Protein AF-A0A951U332-F1 (afdb_monomer_lite)

Radius of gyration: 14.8 Å; chains: 1; bounding box: 37×35×41 Å

Organism: NCBI:txid2839662

Structure (mmCIF, N/CA/C/O backbone):
data_AF-A0A951U332-F1
#
_entry.id   AF-A0A951U332-F1
#
loop_
_atom_site.group_PDB
_atom_site.id
_atom_site.type_symbol
_atom_site.label_atom_id
_atom_site.label_alt_id
_atom_site.label_comp_id
_atom_site.label_asym_id
_atom_site.label_entity_id
_atom_site.label_seq_id
_atom_site.pdbx_PDB_ins_code
_atom_site.Cartn_x
_atom_site.Cartn_y
_atom_site.Cartn_z
_atom_site.occupancy
_atom_site.B_iso_or_equiv
_atom_site.auth_seq_id
_atom_site.auth_comp_id
_atom_site.auth_asym_id
_atom_site.auth_atom_id
_atom_site.pdbx_PDB_model_num
ATOM 1 N N . MET A 1 1 ? -18.365 -12.266 0.526 1.00 37.00 1 MET A N 1
ATOM 2 C CA . MET A 1 1 ? -17.626 -11.018 0.811 1.00 37.00 1 MET A CA 1
ATOM 3 C C . MET A 1 1 ? -18.247 -9.905 -0.012 1.00 37.00 1 MET A C 1
ATOM 5 O O . MET A 1 1 ? -18.460 -10.143 -1.197 1.00 37.00 1 MET A O 1
ATOM 9 N N . PRO A 1 2 ? -18.584 -8.739 0.561 1.00 44.78 2 PRO A N 1
ATOM 10 C CA . PRO A 1 2 ? -18.908 -7.586 -0.269 1.00 44.78 2 PRO A CA 1
ATOM 11 C C . PRO A 1 2 ? -17.688 -7.260 -1.142 1.00 44.78 2 PRO A C 1
ATOM 13 O O . PRO A 1 2 ? -16.550 -7.489 -0.726 1.00 44.78 2 PRO A O 1
ATOM 16 N N . ALA A 1 3 ? -17.918 -6.779 -2.364 1.00 58.19 3 ALA A N 1
ATOM 17 C CA . ALA A 1 3 ? -16.839 -6.310 -3.227 1.00 58.19 3 ALA A CA 1
ATOM 18 C C . ALA A 1 3 ? -15.973 -5.295 -2.457 1.00 58.19 3 ALA A C 1
ATOM 20 O O . ALA A 1 3 ? -16.525 -4.448 -1.752 1.00 58.19 3 ALA A O 1
ATOM 21 N N . ALA A 1 4 ? -14.643 -5.380 -2.587 1.00 70.50 4 ALA A N 1
ATOM 22 C CA . ALA A 1 4 ? -13.707 -4.475 -1.909 1.00 70.50 4 ALA A CA 1
ATOM 23 C C . ALA A 1 4 ? -14.140 -3.005 -2.075 1.00 70.50 4 ALA A C 1
ATOM 25 O O . ALA A 1 4 ? -14.698 -2.639 -3.110 1.00 70.50 4 ALA A O 1
ATOM 26 N N . SER A 1 5 ? -13.935 -2.145 -1.077 1.00 89.88 5 SER A N 1
ATOM 27 C CA . SER A 1 5 ? -14.333 -0.733 -1.185 1.00 89.88 5 SER A CA 1
ATOM 28 C C . SER A 1 5 ? -13.585 -0.020 -2.326 1.00 89.88 5 SER A C 1
ATOM 30 O O . SER A 1 5 ? -12.572 -0.515 -2.825 1.00 89.88 5 SER A O 1
ATOM 32 N N . LYS A 1 6 ? -14.059 1.160 -2.762 1.00 94.56 6 LYS A N 1
ATOM 33 C CA . LYS A 1 6 ? -13.337 1.963 -3.774 1.00 94.56 6 LYS A CA 1
ATOM 34 C C . LYS A 1 6 ? -11.922 2.313 -3.292 1.00 94.56 6 LYS A C 1
ATOM 36 O O . LYS A 1 6 ? -10.987 2.255 -4.080 1.00 94.56 6 LYS A O 1
ATOM 41 N N . GLN A 1 7 ? -11.780 2.585 -1.997 1.00 94.62 7 GLN A N 1
ATOM 42 C CA . GLN A 1 7 ? -10.519 2.886 -1.329 1.00 94.62 7 GLN A CA 1
ATOM 43 C C . GLN A 1 7 ? -9.523 1.726 -1.423 1.00 94.62 7 GLN A C 1
ATOM 45 O O . GLN A 1 7 ? -8.358 1.958 -1.729 1.00 94.62 7 GLN A O 1
ATOM 50 N N . MET A 1 8 ? -9.977 0.489 -1.186 1.00 95.12 8 MET A N 1
ATOM 51 C CA . MET A 1 8 ? -9.121 -0.698 -1.277 1.00 95.12 8 MET A CA 1
ATOM 52 C C . MET A 1 8 ? -8.797 -1.054 -2.726 1.00 95.12 8 MET A C 1
ATOM 54 O O . MET A 1 8 ? -7.648 -1.357 -3.029 1.00 95.12 8 MET A O 1
ATOM 58 N N . ARG A 1 9 ? -9.786 -0.988 -3.631 1.00 96.38 9 ARG A N 1
ATOM 59 C CA . ARG A 1 9 ? -9.561 -1.257 -5.061 1.00 96.38 9 ARG A CA 1
ATOM 60 C C . ARG A 1 9 ? -8.502 -0.341 -5.658 1.00 96.38 9 ARG A C 1
ATOM 62 O O . ARG A 1 9 ? -7.681 -0.827 -6.417 1.00 96.38 9 ARG A O 1
ATOM 69 N N . PHE A 1 10 ? -8.463 0.928 -5.251 1.00 97.81 10 PHE A N 1
ATOM 70 C CA . PHE A 1 10 ? -7.413 1.841 -5.694 1.00 97.81 10 PHE A CA 1
ATOM 71 C C . PHE A 1 10 ? -6.006 1.283 -5.432 1.00 97.81 10 PHE A C 1
ATOM 73 O O . PHE A 1 10 ? -5.173 1.281 -6.328 1.00 97.81 10 PHE A O 1
ATOM 80 N N . TRP A 1 11 ? -5.738 0.766 -4.230 1.00 98.19 11 TRP A N 1
ATOM 81 C CA . TRP A 1 11 ? -4.417 0.219 -3.895 1.00 98.19 11 TRP A CA 1
ATOM 82 C C . TRP A 1 11 ? -4.136 -1.132 -4.552 1.00 98.19 11 TRP A C 1
ATOM 84 O O . TRP A 1 11 ? -2.985 -1.425 -4.865 1.00 98.19 11 TRP A O 1
ATOM 94 N N . VAL A 1 12 ? -5.176 -1.923 -4.837 1.00 98.25 12 VAL A N 1
ATOM 95 C CA . VAL A 1 12 ? -5.050 -3.105 -5.704 1.00 98.25 12 VAL A CA 1
ATOM 96 C C . VAL A 1 12 ? -4.605 -2.685 -7.108 1.00 98.25 12 VAL A C 1
ATOM 98 O O . VAL A 1 12 ? -3.646 -3.247 -7.634 1.00 98.25 12 VAL A O 1
ATOM 101 N N . ASP A 1 13 ? -5.245 -1.668 -7.687 1.00 98.44 13 ASP A N 1
ATOM 102 C CA . ASP A 1 13 ? -4.906 -1.154 -9.016 1.00 98.44 13 ASP A CA 1
ATOM 103 C C . ASP A 1 13 ? -3.489 -0.559 -9.044 1.00 98.44 13 ASP A C 1
ATOM 105 O O . ASP A 1 13 ? -2.733 -0.826 -9.976 1.00 98.44 13 ASP A O 1
ATOM 109 N N . VAL A 1 14 ? -3.083 0.176 -8.001 1.00 98.56 14 VAL A N 1
ATOM 110 C CA . VAL A 1 14 ? -1.709 0.693 -7.860 1.00 98.56 14 VAL A CA 1
ATOM 111 C C . VAL A 1 14 ? -0.691 -0.444 -7.792 1.00 98.56 14 VAL A C 1
ATOM 113 O O . VAL A 1 14 ? 0.317 -0.386 -8.492 1.00 98.56 14 VAL A O 1
ATOM 116 N N . ALA A 1 15 ? -0.950 -1.502 -7.017 1.00 98.44 15 ALA A N 1
ATOM 117 C CA . ALA A 1 15 ? -0.045 -2.648 -6.940 1.00 98.44 15 ALA A CA 1
ATOM 118 C C . ALA A 1 15 ? 0.105 -3.358 -8.300 1.00 98.44 15 ALA A C 1
ATOM 120 O O . ALA A 1 15 ? 1.214 -3.729 -8.689 1.00 98.44 15 ALA A O 1
ATOM 121 N N . LEU A 1 16 ? -0.989 -3.511 -9.052 1.00 98.25 16 LEU A N 1
ATOM 122 C CA . LEU A 1 16 ? -0.962 -4.075 -10.407 1.00 98.25 16 LEU A CA 1
ATOM 123 C C . LEU A 1 16 ? -0.240 -3.156 -11.403 1.00 98.25 16 LEU A C 1
ATOM 125 O O . LEU A 1 16 ? 0.521 -3.632 -12.247 1.00 98.25 16 LEU A O 1
ATOM 129 N N . GLU A 1 17 ? -0.426 -1.843 -11.291 1.00 98.06 17 GLU A N 1
ATOM 130 C CA . GLU A 1 17 ? 0.293 -0.861 -12.102 1.00 98.06 17 GLU A CA 1
ATOM 131 C C . GLU A 1 17 ? 1.797 -0.881 -11.804 1.00 98.06 17 GLU A C 1
ATOM 133 O O . GLU A 1 17 ? 2.596 -0.812 -12.740 1.00 98.06 17 GLU A O 1
ATOM 138 N N . SER A 1 18 ? 2.202 -1.066 -10.541 1.00 97.50 18 SER A N 1
ATOM 139 C CA . SER A 1 18 ? 3.610 -1.262 -10.184 1.00 97.50 18 SER A CA 1
ATOM 140 C C . SER A 1 18 ? 4.204 -2.475 -10.891 1.00 97.50 18 SER A C 1
ATOM 142 O O . SER A 1 18 ? 5.270 -2.362 -11.496 1.00 97.50 18 SER A O 1
ATOM 144 N N . VAL A 1 19 ? 3.488 -3.604 -10.909 1.00 96.75 19 VAL A N 1
ATOM 145 C CA . VAL A 1 19 ? 3.903 -4.811 -11.644 1.00 96.75 19 VAL A CA 1
ATOM 146 C C . VAL A 1 19 ? 4.050 -4.526 -13.139 1.00 96.75 19 VAL A C 1
ATOM 148 O O . VAL A 1 19 ? 5.064 -4.885 -13.745 1.00 96.75 19 VAL A O 1
ATOM 151 N N . ARG A 1 20 ? 3.062 -3.862 -13.751 1.00 96.06 20 ARG A N 1
ATOM 152 C CA . ARG A 1 20 ? 3.084 -3.536 -15.184 1.00 96.06 20 ARG A CA 1
ATOM 153 C C . ARG A 1 20 ? 4.273 -2.643 -15.536 1.00 96.06 20 ARG A C 1
ATOM 155 O O . ARG A 1 20 ? 4.967 -2.899 -16.524 1.00 96.06 20 ARG A O 1
ATOM 162 N N . ARG A 1 21 ? 4.518 -1.600 -14.738 1.00 95.38 21 ARG A N 1
ATOM 163 C CA . ARG A 1 21 ? 5.640 -0.672 -14.933 1.00 95.38 21 ARG A CA 1
ATOM 164 C C . ARG A 1 21 ? 6.985 -1.375 -14.827 1.00 95.38 21 ARG A C 1
ATOM 166 O O . ARG A 1 21 ? 7.843 -1.138 -15.669 1.00 95.38 21 ARG A O 1
ATOM 173 N N . ASP A 1 22 ? 7.123 -2.299 -13.883 1.00 95.00 22 ASP A N 1
ATOM 174 C CA . ASP A 1 22 ? 8.356 -3.059 -13.659 1.00 95.00 22 ASP A CA 1
ATOM 175 C C . ASP A 1 22 ? 8.780 -3.924 -14.867 1.00 95.00 22 ASP A C 1
ATOM 177 O O . ASP A 1 22 ? 9.969 -4.151 -15.127 1.00 95.00 22 ASP A O 1
ATOM 181 N N . HIS A 1 23 ? 7.790 -4.355 -15.657 1.00 94.69 23 HIS A N 1
ATOM 182 C CA . HIS A 1 23 ? 7.963 -5.142 -16.883 1.00 94.69 23 HIS A CA 1
ATOM 183 C C . HIS A 1 23 ? 8.000 -4.297 -18.160 1.00 94.69 23 HIS A C 1
ATOM 185 O O . HIS A 1 23 ? 8.148 -4.844 -19.251 1.00 94.69 23 HIS A O 1
ATOM 191 N N . THR A 1 24 ? 7.871 -2.975 -18.056 1.00 93.06 24 THR A N 1
ATOM 192 C CA . THR A 1 24 ? 7.891 -2.088 -19.218 1.00 93.06 24 THR A CA 1
ATOM 193 C C . THR A 1 24 ? 9.267 -1.418 -19.320 1.00 93.06 24 THR A C 1
ATOM 195 O O . THR A 1 24 ? 9.612 -0.605 -18.460 1.00 93.06 24 THR A O 1
ATOM 198 N N . PRO A 1 25 ? 10.058 -1.685 -20.379 1.00 88.19 25 PRO A N 1
ATOM 199 C CA . PRO A 1 25 ? 11.436 -1.194 -20.482 1.00 88.19 25 PRO A CA 1
ATOM 200 C C . PRO A 1 25 ? 11.597 0.328 -20.372 1.00 88.19 25 PRO A C 1
ATOM 202 O O . PRO A 1 25 ? 12.619 0.801 -19.888 1.00 88.19 25 PRO A O 1
ATOM 205 N N . SER A 1 26 ? 10.588 1.105 -20.780 1.00 89.75 26 SER A N 1
ATOM 206 C CA . SER A 1 26 ? 10.619 2.571 -20.717 1.00 89.75 26 SER A CA 1
ATOM 207 C C . SER A 1 26 ? 10.560 3.147 -19.298 1.00 89.75 26 SER A C 1
ATOM 209 O O . SER A 1 26 ? 10.768 4.346 -19.142 1.00 89.75 26 SER A O 1
ATOM 211 N N . PHE A 1 27 ? 10.255 2.338 -18.276 1.00 82.81 27 PHE A N 1
ATOM 212 C CA . PHE A 1 27 ? 10.176 2.785 -16.879 1.00 82.81 27 PHE A CA 1
ATOM 213 C C . PHE A 1 27 ? 11.367 2.344 -16.015 1.00 82.81 27 PHE A C 1
ATOM 215 O O . PHE A 1 27 ? 11.435 2.745 -14.858 1.00 82.81 27 PHE A O 1
ATOM 222 N N . GLY A 1 28 ? 12.319 1.569 -16.554 1.00 81.25 28 GLY A N 1
ATOM 223 C CA . GLY A 1 28 ? 13.557 1.208 -15.855 1.00 81.25 28 GLY A CA 1
ATOM 224 C C . GLY A 1 28 ? 13.989 -0.252 -16.020 1.00 81.25 28 GLY A C 1
ATOM 225 O O . GLY A 1 28 ? 13.406 -1.026 -16.783 1.00 81.25 28 GLY A O 1
ATOM 226 N N . SER A 1 29 ? 15.039 -0.636 -15.286 1.00 80.88 29 SER A N 1
ATOM 227 C CA . SER A 1 29 ? 15.605 -1.996 -15.280 1.00 80.88 29 SER A CA 1
ATOM 228 C C . SER A 1 29 ? 14.744 -3.037 -14.553 1.00 80.88 29 SER A C 1
ATOM 230 O O . SER A 1 29 ? 14.989 -4.227 -14.739 1.00 80.88 29 SER A O 1
ATOM 232 N N . GLY A 1 30 ? 13.725 -2.600 -13.805 1.00 86.75 30 GLY A N 1
ATOM 233 C CA . GLY A 1 30 ? 12.792 -3.428 -13.033 1.00 86.75 30 GLY A CA 1
ATOM 234 C C . GLY A 1 30 ? 13.377 -3.957 -11.716 1.00 86.75 30 GLY A C 1
ATOM 235 O O . GLY A 1 30 ? 14.523 -4.400 -11.678 1.00 86.75 30 GLY A O 1
ATOM 236 N N . ASP A 1 31 ? 12.576 -3.918 -10.654 1.00 91.31 31 ASP A N 1
ATOM 237 C CA . ASP A 1 31 ? 12.938 -4.268 -9.276 1.00 91.31 31 ASP A CA 1
ATOM 238 C C . ASP A 1 31 ? 12.499 -5.697 -8.882 1.00 91.31 31 ASP A C 1
ATOM 240 O O . ASP A 1 31 ? 13.172 -6.362 -8.091 1.00 91.31 31 ASP A O 1
ATOM 244 N N . GLN A 1 32 ? 11.382 -6.197 -9.424 1.00 91.69 32 GLN A N 1
ATOM 245 C CA . GLN A 1 32 ? 10.741 -7.478 -9.073 1.00 91.69 32 GLN A CA 1
ATOM 246 C C . GLN A 1 32 ? 10.430 -8.343 -10.305 1.00 91.69 32 GLN A C 1
ATOM 248 O O . GLN A 1 32 ? 9.438 -9.079 -10.330 1.00 91.69 32 GLN A O 1
ATOM 253 N N . ARG A 1 33 ? 11.268 -8.268 -11.343 1.00 87.56 33 ARG A N 1
ATOM 254 C CA . ARG A 1 33 ? 11.030 -8.956 -12.619 1.00 87.56 33 ARG A CA 1
ATOM 255 C C . ARG A 1 33 ? 10.918 -10.472 -12.495 1.00 87.56 33 ARG A C 1
ATOM 257 O O . ARG A 1 33 ? 11.602 -11.122 -11.706 1.00 87.56 33 ARG A O 1
ATOM 264 N N . GLY A 1 34 ? 10.117 -11.034 -13.394 1.00 89.06 34 GLY A N 1
ATOM 265 C CA . GLY A 1 34 ? 9.916 -12.471 -13.505 1.00 89.06 34 GLY A CA 1
ATOM 266 C C . GLY A 1 34 ? 8.816 -12.980 -12.569 1.00 89.06 34 GLY A C 1
ATOM 267 O O . GLY A 1 34 ? 8.494 -12.357 -11.556 1.00 89.06 34 GLY A O 1
ATOM 268 N N . PRO A 1 35 ? 8.224 -14.139 -12.896 1.00 91.44 35 PRO A N 1
ATOM 269 C CA . PRO A 1 35 ? 6.946 -14.558 -12.326 1.00 91.44 35 PRO A CA 1
ATOM 270 C C . PRO A 1 35 ? 6.978 -14.728 -10.803 1.00 91.44 35 PRO A C 1
ATOM 272 O O . PRO A 1 35 ? 6.039 -14.319 -10.126 1.00 91.44 35 PRO A O 1
ATOM 275 N N . PHE A 1 36 ? 8.057 -15.284 -10.245 1.00 91.75 36 PHE A N 1
ATOM 276 C CA . PHE A 1 36 ? 8.137 -15.570 -8.809 1.00 91.75 36 PHE A CA 1
ATOM 277 C C . PHE A 1 36 ? 8.320 -14.313 -7.955 1.00 91.75 36 PHE A C 1
ATOM 279 O O . PHE A 1 36 ? 7.602 -14.133 -6.973 1.00 91.75 36 PHE A O 1
ATOM 286 N N . LEU A 1 37 ? 9.251 -13.430 -8.332 1.00 92.00 37 LEU A N 1
ATOM 287 C CA . LEU A 1 37 ? 9.507 -12.188 -7.594 1.00 92.00 37 LEU A CA 1
ATOM 288 C C . LEU A 1 37 ? 8.296 -11.258 -7.659 1.00 92.00 37 LEU A C 1
ATOM 290 O O . LEU A 1 37 ? 7.867 -10.730 -6.634 1.00 92.00 37 LEU A O 1
ATOM 294 N N . THR A 1 38 ? 7.676 -11.157 -8.834 1.00 94.94 38 THR A N 1
ATOM 295 C CA . THR A 1 38 ? 6.445 -10.391 -9.037 1.00 94.94 38 THR A CA 1
ATOM 296 C C . THR A 1 38 ? 5.288 -10.927 -8.203 1.00 94.94 38 THR A C 1
ATOM 298 O O . THR A 1 38 ? 4.668 -10.168 -7.459 1.00 94.94 38 THR A O 1
ATOM 301 N N . ALA A 1 39 ? 4.991 -12.230 -8.298 1.00 95.56 39 ALA A N 1
ATOM 302 C CA . ALA A 1 39 ? 3.885 -12.835 -7.557 1.00 95.56 39 ALA A CA 1
ATOM 303 C C . ALA A 1 39 ? 4.070 -12.661 -6.047 1.00 95.56 39 ALA A C 1
ATOM 305 O O . ALA A 1 39 ? 3.118 -12.364 -5.327 1.00 95.56 39 ALA A O 1
ATOM 306 N N . ARG A 1 40 ? 5.314 -12.777 -5.577 1.00 94.69 40 ARG A N 1
ATOM 307 C CA . ARG A 1 40 ? 5.669 -12.554 -4.182 1.00 94.69 40 ARG A CA 1
ATOM 308 C C . ARG A 1 40 ? 5.464 -11.103 -3.758 1.00 94.69 40 ARG A C 1
ATOM 310 O O . ARG A 1 40 ? 4.780 -10.866 -2.768 1.00 94.69 40 ARG A O 1
ATOM 317 N N . ALA A 1 41 ? 6.021 -10.140 -4.490 1.00 95.81 41 ALA A N 1
ATOM 318 C CA . ALA A 1 41 ? 5.866 -8.722 -4.174 1.00 95.81 41 ALA A CA 1
ATOM 319 C C . ALA A 1 41 ? 4.386 -8.311 -4.155 1.00 95.81 41 ALA A C 1
ATOM 321 O O . ALA A 1 41 ? 3.954 -7.626 -3.229 1.00 95.81 41 ALA A O 1
ATOM 322 N N . LEU A 1 42 ? 3.597 -8.796 -5.119 1.00 97.12 42 LEU A N 1
ATOM 323 C CA . LEU A 1 42 ? 2.156 -8.565 -5.173 1.00 97.12 42 LEU A CA 1
ATOM 324 C C . LEU A 1 42 ? 1.422 -9.215 -3.991 1.00 97.12 42 LEU A C 1
ATOM 326 O O . LEU A 1 42 ? 0.623 -8.554 -3.333 1.00 97.12 42 LEU A O 1
ATOM 330 N N . GLY A 1 43 ? 1.708 -10.483 -3.681 1.00 97.00 43 GLY A N 1
ATOM 331 C CA . GLY A 1 43 ? 1.091 -11.191 -2.556 1.00 97.00 43 GLY A CA 1
ATOM 332 C C . GLY A 1 43 ? 1.366 -10.508 -1.217 1.00 97.00 43 GLY A C 1
ATOM 333 O O . GLY A 1 43 ? 0.452 -10.329 -0.415 1.00 97.00 43 GLY A O 1
ATOM 334 N N . MET A 1 44 ? 2.598 -10.043 -1.006 1.00 97.50 44 MET A N 1
ATOM 335 C CA . MET A 1 44 ? 2.945 -9.267 0.181 1.00 97.50 44 MET A CA 1
ATOM 336 C C . MET A 1 44 ? 2.209 -7.920 0.203 1.00 97.50 44 MET A C 1
ATOM 338 O O . MET A 1 44 ? 1.666 -7.561 1.242 1.00 97.50 44 MET A O 1
ATOM 342 N N . ALA A 1 45 ? 2.156 -7.184 -0.918 1.00 98.19 45 ALA A N 1
ATOM 343 C CA . ALA A 1 45 ? 1.483 -5.880 -1.007 1.00 98.19 45 ALA A CA 1
ATOM 344 C C . ALA A 1 45 ? -0.009 -5.977 -0.667 1.00 98.19 45 ALA A C 1
ATOM 346 O O . ALA A 1 45 ? -0.539 -5.153 0.081 1.00 98.19 45 ALA A O 1
ATOM 347 N N . LEU A 1 46 ? -0.674 -7.017 -1.173 1.00 98.00 46 LEU A N 1
ATOM 348 C CA . LEU A 1 46 ? -2.078 -7.295 -0.881 1.00 98.00 46 LEU A CA 1
ATOM 349 C C . LEU A 1 46 ? -2.282 -7.812 0.551 1.00 98.00 46 LEU A C 1
ATOM 351 O O . LEU A 1 46 ? -3.273 -7.453 1.185 1.00 98.00 46 LEU A O 1
ATOM 355 N N . GLY A 1 47 ? -1.339 -8.593 1.083 1.00 97.56 47 GLY A N 1
ATOM 356 C CA . GLY A 1 47 ? -1.324 -8.993 2.492 1.00 97.56 47 GLY A CA 1
ATOM 357 C C . GLY A 1 47 ? -1.187 -7.796 3.435 1.00 97.56 47 GLY A C 1
ATOM 358 O O . GLY A 1 47 ? -1.943 -7.688 4.393 1.00 97.56 47 GLY A O 1
ATOM 359 N N . ALA A 1 48 ? -0.309 -6.840 3.118 1.00 98.31 48 ALA A N 1
ATOM 360 C CA . ALA A 1 48 ? -0.156 -5.597 3.873 1.00 98.31 48 ALA A CA 1
ATOM 361 C C . ALA A 1 48 ? -1.416 -4.728 3.823 1.00 98.31 48 ALA A C 1
ATOM 363 O O . ALA A 1 48 ? -1.866 -4.240 4.860 1.00 98.31 48 ALA A O 1
ATOM 364 N N . LEU A 1 49 ? -2.032 -4.597 2.642 1.00 98.38 49 LEU A N 1
ATOM 365 C CA . LEU A 1 49 ? -3.314 -3.908 2.488 1.00 98.38 49 LEU A CA 1
ATOM 366 C C . LEU A 1 49 ? -4.405 -4.534 3.369 1.00 98.38 49 LEU A C 1
ATOM 368 O O . LEU A 1 49 ? -5.147 -3.815 4.040 1.00 98.38 49 LEU A O 1
ATOM 372 N N . HIS A 1 50 ? -4.498 -5.867 3.365 1.00 97.06 50 HIS A N 1
ATOM 373 C CA . HIS A 1 50 ? -5.448 -6.608 4.188 1.00 97.06 50 HIS A CA 1
ATOM 374 C C . HIS A 1 50 ? -5.172 -6.419 5.682 1.00 97.06 50 HIS A C 1
ATOM 376 O O . HIS A 1 50 ? -6.071 -6.015 6.415 1.00 97.06 50 HIS A O 1
ATOM 382 N N . ASP A 1 51 ? -3.948 -6.683 6.135 1.00 96.94 51 ASP A N 1
ATOM 383 C CA . ASP A 1 51 ? -3.622 -6.718 7.561 1.00 96.94 51 ASP A CA 1
ATOM 384 C C . ASP A 1 51 ? -3.634 -5.329 8.192 1.00 96.94 51 ASP A C 1
ATOM 386 O O . ASP A 1 51 ? -4.139 -5.180 9.303 1.00 96.94 51 ASP A O 1
ATOM 390 N N . GLY A 1 52 ? -3.203 -4.293 7.464 1.00 96.44 52 GLY A N 1
ATOM 391 C CA . GLY A 1 52 ? -3.381 -2.908 7.900 1.00 96.44 52 GLY A CA 1
ATOM 392 C C . GLY A 1 52 ? -4.856 -2.547 8.093 1.00 96.44 52 GLY A C 1
ATOM 393 O O . GLY A 1 52 ? -5.222 -1.962 9.113 1.00 96.44 52 GLY A O 1
ATOM 394 N N . TYR A 1 53 ? -5.727 -2.959 7.166 1.00 95.06 53 TYR A N 1
ATOM 395 C CA . TYR A 1 53 ? -7.170 -2.742 7.289 1.00 95.06 53 TYR A CA 1
ATOM 396 C C . TYR A 1 53 ? -7.789 -3.539 8.446 1.00 95.06 53 TYR A C 1
ATOM 398 O O . TYR A 1 53 ? -8.584 -3.003 9.224 1.00 95.06 53 TYR A O 1
ATOM 406 N N . ALA A 1 54 ? -7.437 -4.821 8.556 1.00 93.88 54 ALA A N 1
ATOM 407 C CA . ALA A 1 54 ? -7.981 -5.733 9.548 1.00 93.88 54 ALA A CA 1
ATOM 408 C C . ALA A 1 54 ? -7.570 -5.315 10.963 1.00 93.88 54 ALA A C 1
ATOM 410 O O . ALA A 1 54 ? -8.443 -5.129 11.809 1.00 93.88 54 ALA A O 1
ATOM 411 N N . LEU A 1 55 ? -6.279 -5.095 11.219 1.00 93.44 55 LEU A N 1
ATOM 412 C CA . LEU A 1 55 ? -5.766 -4.774 12.553 1.00 93.44 55 LEU A CA 1
ATOM 413 C C . LEU A 1 55 ? -6.271 -3.424 13.067 1.00 93.44 55 LEU A C 1
ATOM 415 O O . LEU A 1 55 ? -6.707 -3.332 14.215 1.00 93.44 55 LEU A O 1
ATOM 419 N N . ALA A 1 56 ? -6.337 -2.402 12.208 1.00 92.50 56 ALA A N 1
ATOM 420 C CA . ALA A 1 56 ? -6.959 -1.123 12.558 1.00 92.50 56 ALA A CA 1
ATOM 421 C C . ALA A 1 56 ? -8.466 -1.248 12.867 1.00 92.50 56 ALA A C 1
ATOM 423 O O . ALA A 1 56 ? -9.066 -0.359 13.469 1.00 92.50 56 ALA A O 1
ATOM 424 N N . GLY A 1 57 ? -9.096 -2.348 12.447 1.00 89.44 57 GLY A N 1
ATOM 425 C CA . GLY A 1 57 ? -10.486 -2.681 12.729 1.00 89.44 57 GLY A CA 1
ATOM 426 C C . GLY A 1 57 ? -10.706 -3.733 13.811 1.00 89.44 57 GLY A C 1
ATOM 427 O O . GLY A 1 57 ? -11.842 -4.196 13.932 1.00 89.44 57 GLY A O 1
ATOM 428 N N . CYS A 1 58 ? -9.664 -4.115 14.557 1.00 86.56 58 CYS A N 1
ATOM 429 C CA . CYS A 1 58 ? -9.677 -5.224 15.520 1.00 86.56 58 CYS A CA 1
ATOM 430 C C . CYS A 1 58 ? -10.042 -6.588 14.894 1.00 86.56 58 CYS A C 1
ATOM 432 O O . CYS A 1 58 ? -10.618 -7.453 15.552 1.00 86.56 58 CYS A O 1
ATOM 434 N N . GLY A 1 59 ? -9.744 -6.766 13.608 1.00 88.12 59 GLY A N 1
ATOM 435 C CA . GLY A 1 59 ? -9.867 -8.023 12.879 1.00 88.12 59 GLY A CA 1
ATOM 436 C C . GLY A 1 59 ? -8.637 -8.922 13.026 1.00 88.12 59 GLY A C 1
ATOM 437 O O . GLY A 1 59 ? -7.689 -8.617 13.747 1.00 88.12 59 GLY A O 1
ATOM 438 N N . THR A 1 60 ? -8.659 -10.051 12.321 1.00 91.25 60 THR A N 1
ATOM 439 C CA . THR A 1 60 ? -7.585 -11.053 12.346 1.00 91.25 60 THR A CA 1
ATOM 440 C C . THR A 1 60 ? -6.518 -10.746 11.296 1.00 91.25 60 THR A C 1
ATOM 442 O O . THR A 1 60 ? -6.852 -10.515 10.135 1.00 91.25 60 THR A O 1
ATOM 445 N N . GLN A 1 61 ? -5.244 -10.781 11.699 1.00 93.56 61 GLN A N 1
ATOM 446 C CA . GLN A 1 61 ? -4.108 -10.698 10.775 1.00 93.56 61 GLN A CA 1
ATOM 447 C C . GLN A 1 61 ? -3.925 -11.996 9.980 1.00 93.56 61 GLN A C 1
ATOM 449 O O . GLN A 1 61 ? -4.144 -13.089 10.504 1.00 93.56 61 GLN A O 1
ATOM 454 N N . LEU A 1 62 ? -3.495 -11.869 8.729 1.00 94.38 62 LEU A N 1
ATOM 455 C CA . LEU A 1 62 ? -3.175 -12.967 7.827 1.00 94.38 62 LEU A CA 1
ATOM 456 C C . LEU A 1 62 ? -1.703 -13.375 7.943 1.00 94.38 62 LEU A C 1
ATOM 458 O O . LEU A 1 62 ? -1.398 -14.566 7.989 1.00 94.38 62 LEU A O 1
ATOM 462 N N . LEU A 1 63 ? -0.792 -12.401 7.961 1.00 93.56 63 LEU A N 1
ATOM 463 C CA . LEU A 1 63 ? 0.648 -12.635 7.953 1.00 93.56 63 LEU A CA 1
ATOM 464 C C . LEU A 1 63 ? 1.226 -12.678 9.380 1.00 93.56 63 LEU A C 1
ATOM 466 O O . LEU A 1 63 ? 0.771 -11.949 10.264 1.00 93.56 63 LEU A O 1
ATOM 470 N N . PRO A 1 64 ? 2.251 -13.513 9.633 1.00 93.75 64 PRO A N 1
ATOM 471 C CA . PRO A 1 64 ? 2.786 -13.734 10.974 1.00 93.75 64 PRO A CA 1
ATOM 472 C C . PRO A 1 64 ? 3.842 -12.682 11.356 1.00 93.75 64 PRO A C 1
ATOM 474 O O . PRO A 1 64 ? 5.009 -13.012 11.556 1.00 93.75 64 PRO A O 1
ATOM 477 N N . PHE A 1 65 ? 3.453 -11.410 11.455 1.00 92.50 65 PHE A N 1
ATOM 478 C CA . PHE A 1 65 ? 4.319 -10.339 11.964 1.00 92.50 65 PHE A CA 1
ATOM 479 C C . PHE A 1 65 ? 3.863 -9.841 13.342 1.00 92.50 65 PHE A C 1
ATOM 481 O O . PHE A 1 65 ? 2.805 -10.219 13.847 1.00 92.50 65 PHE A O 1
ATOM 488 N N . SER A 1 66 ? 4.685 -8.992 13.963 1.00 90.50 66 SER A N 1
ATOM 489 C CA . SER A 1 66 ? 4.370 -8.328 15.229 1.00 90.50 66 SER A CA 1
ATOM 490 C C . SER A 1 66 ? 4.675 -6.839 15.127 1.00 90.50 66 SER A C 1
ATOM 492 O O . SER A 1 66 ? 5.792 -6.452 14.787 1.00 90.50 66 SER A O 1
ATOM 494 N N . VAL A 1 67 ? 3.673 -6.010 15.415 1.00 91.81 67 VAL A N 1
ATOM 495 C CA . VAL A 1 67 ? 3.774 -4.549 15.490 1.00 91.81 67 VAL A CA 1
ATOM 496 C C . VAL A 1 67 ? 2.951 -4.090 16.689 1.00 91.81 67 VAL A C 1
ATOM 498 O O . VAL A 1 67 ? 1.838 -4.570 16.904 1.00 91.81 67 VAL A O 1
ATOM 501 N N . ALA A 1 68 ? 3.483 -3.156 17.478 1.00 86.88 68 ALA A N 1
ATOM 502 C CA . ALA A 1 68 ? 2.737 -2.562 18.581 1.00 86.88 68 ALA A CA 1
ATOM 503 C C . ALA A 1 68 ? 1.530 -1.775 18.043 1.00 86.88 68 ALA A C 1
ATOM 505 O O . ALA A 1 68 ? 1.694 -0.865 17.231 1.00 86.88 68 ALA A O 1
ATOM 506 N N . ALA A 1 69 ? 0.323 -2.121 18.493 1.00 79.62 69 ALA A N 1
ATOM 507 C CA . ALA A 1 69 ? -0.890 -1.411 18.104 1.00 79.62 69 ALA A CA 1
ATOM 508 C C . ALA A 1 69 ? -0.977 -0.060 18.840 1.00 79.62 69 ALA A C 1
ATOM 510 O O . ALA A 1 69 ? -0.987 -0.047 20.075 1.00 79.62 69 ALA A O 1
ATOM 511 N N . PRO A 1 70 ? -1.046 1.079 18.128 1.00 81.75 70 PRO A N 1
ATOM 512 C CA . PRO A 1 70 ? -1.287 2.364 18.760 1.00 81.75 70 PRO A CA 1
ATOM 513 C C . PRO A 1 70 ? -2.759 2.507 19.158 1.00 81.75 70 PRO A C 1
ATOM 515 O O . PRO A 1 70 ? -3.637 1.784 18.682 1.00 81.75 70 PRO A O 1
ATOM 518 N N . ALA A 1 71 ? -3.045 3.494 20.007 1.00 81.19 71 ALA A N 1
ATOM 519 C CA . ALA A 1 71 ? -4.415 3.917 20.264 1.00 81.19 71 ALA A CA 1
ATOM 520 C C . ALA A 1 71 ? -4.971 4.607 19.009 1.00 81.19 71 ALA A C 1
ATOM 522 O O . ALA A 1 71 ? -4.617 5.747 18.706 1.00 81.19 71 ALA A O 1
ATOM 523 N N . LEU A 1 72 ? -5.821 3.902 18.264 1.00 84.75 72 LEU A N 1
ATOM 524 C CA . LEU A 1 72 ? -6.495 4.439 17.086 1.00 84.75 72 LEU A CA 1
ATOM 525 C C . LEU A 1 72 ? -7.914 4.912 17.434 1.00 84.75 72 LEU A C 1
ATOM 527 O O . LEU A 1 72 ? -8.561 4.308 18.294 1.00 84.75 72 LEU A O 1
ATOM 531 N N . PRO A 1 73 ? -8.430 5.958 16.761 1.00 77.00 73 PRO A N 1
ATOM 532 C CA . PRO A 1 73 ? -9.823 6.368 16.895 1.00 77.00 73 PRO A CA 1
ATOM 533 C C . PRO A 1 73 ? -10.767 5.204 16.568 1.00 77.00 73 PRO A C 1
ATOM 535 O O . PRO A 1 73 ? -10.784 4.689 15.449 1.00 77.00 73 PRO A O 1
ATOM 538 N N . VAL A 1 74 ? -11.551 4.769 17.554 1.00 74.19 74 VAL A N 1
ATOM 539 C CA . VAL A 1 74 ? -12.509 3.670 17.383 1.00 74.19 74 VAL A CA 1
ATOM 540 C C . VAL A 1 74 ? -13.783 4.203 16.733 1.00 74.19 74 VAL A C 1
ATOM 542 O O . VAL A 1 74 ? -14.317 5.228 17.146 1.00 74.19 74 VAL A O 1
ATOM 545 N N . GLY A 1 75 ? -14.300 3.477 15.741 1.00 73.12 75 GLY A N 1
ATOM 546 C CA . GLY A 1 75 ? -15.590 3.769 15.109 1.00 73.12 75 GLY A CA 1
ATOM 547 C C . GLY A 1 75 ? -15.514 4.601 13.830 1.00 73.12 75 GLY A C 1
ATOM 548 O O . GLY A 1 75 ? -16.520 4.686 13.129 1.00 73.12 75 GLY A O 1
ATOM 549 N N . ASP A 1 76 ? -14.344 5.138 13.472 1.00 82.94 76 ASP A N 1
ATOM 550 C CA . ASP A 1 76 ? -14.171 5.812 12.187 1.00 82.94 76 ASP A CA 1
ATOM 551 C C . ASP A 1 76 ? -13.819 4.807 11.069 1.00 82.94 76 ASP A C 1
ATOM 553 O O . ASP A 1 76 ? -12.805 4.101 11.153 1.00 82.94 76 ASP A O 1
ATOM 557 N N . PRO A 1 77 ? -14.630 4.707 10.000 1.00 82.81 77 PRO A N 1
ATOM 558 C CA . PRO A 1 77 ? -14.352 3.792 8.899 1.00 82.81 77 PRO A CA 1
ATOM 559 C C . PRO A 1 77 ? -13.072 4.144 8.123 1.00 82.81 77 PRO A C 1
ATOM 561 O O . PRO A 1 77 ? -12.435 3.240 7.576 1.00 82.81 77 PRO A O 1
ATOM 564 N N . ASN A 1 78 ? -12.662 5.416 8.083 1.00 90.38 78 ASN A N 1
ATOM 565 C CA . ASN A 1 78 ? -11.467 5.863 7.367 1.00 90.38 78 ASN A CA 1
ATOM 566 C C . ASN A 1 78 ? -10.183 5.371 8.027 1.00 90.38 78 ASN A C 1
ATOM 568 O O . ASN A 1 78 ? -9.239 5.051 7.312 1.00 90.38 78 ASN A O 1
ATOM 572 N N . THR A 1 79 ? -10.153 5.218 9.354 1.00 92.31 79 THR A N 1
ATOM 573 C CA . THR A 1 79 ? -8.981 4.710 10.086 1.00 92.31 79 THR A CA 1
ATOM 574 C C . THR A 1 79 ? -8.485 3.380 9.518 1.00 92.31 79 THR A C 1
ATOM 576 O O . THR A 1 79 ? -7.291 3.208 9.282 1.00 92.31 79 THR A O 1
ATOM 579 N N . ARG A 1 80 ? -9.403 2.457 9.210 1.00 93.38 80 ARG A N 1
ATOM 580 C CA . ARG A 1 80 ? -9.059 1.146 8.636 1.00 93.38 80 ARG A CA 1
ATOM 581 C C . ARG A 1 80 ? -8.521 1.270 7.214 1.00 93.38 80 ARG A C 1
ATOM 583 O O . ARG A 1 80 ? -7.543 0.619 6.858 1.00 93.38 80 ARG A O 1
ATOM 590 N N . TYR A 1 81 ? -9.149 2.114 6.394 1.00 95.19 81 TYR A N 1
ATOM 591 C CA . TYR A 1 81 ? -8.707 2.326 5.017 1.00 95.19 81 TYR A CA 1
ATOM 592 C C . TYR A 1 81 ? -7.339 3.000 4.951 1.00 95.19 81 TYR A C 1
ATOM 594 O O . TYR A 1 81 ? -6.516 2.568 4.153 1.00 95.19 81 TYR A O 1
ATOM 602 N N . VAL A 1 82 ? -7.079 4.000 5.797 1.00 96.06 82 VAL A N 1
ATOM 603 C CA . VAL A 1 82 ? -5.783 4.688 5.869 1.00 96.06 82 VAL A CA 1
ATOM 604 C C . VAL A 1 82 ? -4.684 3.726 6.305 1.00 96.06 82 VAL A C 1
ATOM 606 O O . VAL A 1 82 ? -3.642 3.685 5.659 1.00 96.06 82 VAL A O 1
ATOM 609 N N . ALA A 1 83 ? -4.917 2.912 7.338 1.00 95.94 83 ALA A N 1
ATOM 610 C CA . ALA A 1 83 ? -3.923 1.945 7.799 1.00 95.94 83 ALA A CA 1
ATOM 611 C C . ALA A 1 83 ? -3.594 0.893 6.726 1.00 95.94 83 ALA A C 1
ATOM 613 O O . ALA A 1 83 ? -2.423 0.638 6.451 1.00 95.94 83 ALA A O 1
ATOM 614 N N . GLY A 1 84 ? -4.608 0.325 6.062 1.00 96.81 84 GLY A N 1
ATOM 615 C CA . GLY A 1 84 ? -4.395 -0.608 4.950 1.00 96.81 84 GLY A CA 1
ATOM 616 C C . GLY A 1 84 ? -3.675 0.037 3.761 1.00 96.81 84 GLY A C 1
ATOM 617 O O . GLY A 1 84 ? -2.714 -0.522 3.235 1.00 96.81 84 GLY A O 1
ATOM 618 N N . ALA A 1 85 ? -4.109 1.232 3.355 1.00 97.81 85 ALA A N 1
ATOM 619 C CA . ALA A 1 85 ? -3.485 2.009 2.288 1.00 97.81 85 ALA A CA 1
ATOM 620 C C . ALA A 1 85 ? -2.006 2.288 2.579 1.00 97.81 85 ALA A C 1
ATOM 622 O O . ALA A 1 85 ? -1.155 2.032 1.732 1.00 97.81 85 ALA A O 1
ATOM 623 N N . ALA A 1 86 ? -1.699 2.773 3.784 1.00 98.12 86 ALA A N 1
ATOM 624 C CA . ALA A 1 86 ? -0.3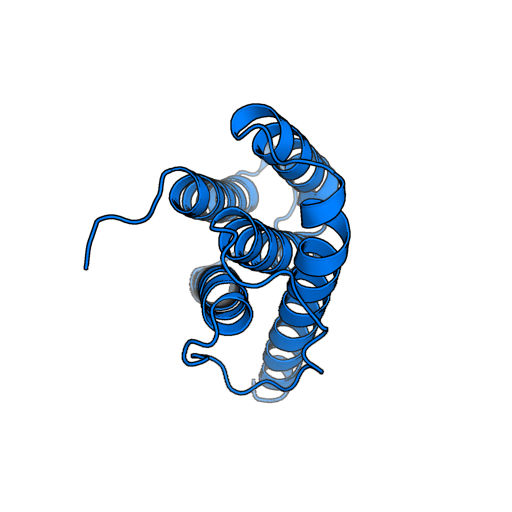45 3.125 4.190 1.00 98.12 86 ALA A CA 1
ATOM 625 C C . ALA A 1 86 ? 0.562 1.893 4.261 1.00 98.12 86 ALA A C 1
ATOM 627 O O . ALA A 1 86 ? 1.696 1.955 3.798 1.00 98.12 86 ALA A O 1
ATOM 628 N N . ALA A 1 87 ? 0.052 0.760 4.752 1.00 98.44 87 ALA A N 1
ATOM 629 C CA . ALA A 1 87 ? 0.789 -0.502 4.765 1.00 98.44 87 ALA A CA 1
ATOM 630 C C . ALA A 1 87 ? 1.122 -1.001 3.355 1.00 98.44 87 ALA A C 1
ATOM 632 O O . ALA A 1 87 ? 2.252 -1.409 3.085 1.00 98.44 87 ALA A O 1
ATOM 633 N N . CYS A 1 88 ? 0.150 -0.939 2.441 1.00 98.69 88 CYS A N 1
ATOM 634 C CA . CYS A 1 88 ? 0.356 -1.303 1.043 1.00 98.69 88 CYS A CA 1
ATOM 635 C C . CYS A 1 88 ? 1.376 -0.376 0.373 1.00 98.69 88 CYS A C 1
ATOM 637 O O . CYS A 1 88 ? 2.327 -0.845 -0.248 1.00 98.69 88 CYS A O 1
ATOM 639 N N . HIS A 1 89 ? 1.200 0.935 0.545 1.00 98.69 89 HIS A N 1
ATOM 640 C CA . HIS A 1 89 ? 2.082 1.958 0.000 1.00 98.69 89 HIS A CA 1
ATOM 641 C C . HIS A 1 89 ? 3.528 1.781 0.472 1.00 98.69 89 HIS A C 1
ATOM 643 O O . HIS A 1 89 ? 4.431 1.715 -0.359 1.00 98.69 89 HIS A O 1
ATOM 649 N N . GLU A 1 90 ? 3.742 1.640 1.781 1.00 98.69 90 GLU A N 1
ATOM 650 C CA . GLU A 1 90 ? 5.073 1.463 2.367 1.00 98.69 90 GLU A CA 1
ATOM 651 C C . GLU A 1 90 ? 5.752 0.203 1.827 1.00 98.69 90 GLU A C 1
ATOM 653 O O . GLU A 1 90 ? 6.892 0.231 1.366 1.00 98.69 90 GLU A O 1
ATOM 658 N N . LEU A 1 91 ? 5.022 -0.912 1.771 1.00 98.38 91 LEU A N 1
ATOM 659 C CA . LEU A 1 91 ? 5.577 -2.143 1.232 1.00 98.38 91 LEU A CA 1
ATOM 660 C C . LEU A 1 91 ? 5.916 -2.028 -0.265 1.00 98.38 91 LEU A C 1
ATOM 662 O O . LEU A 1 91 ? 6.931 -2.575 -0.704 1.00 98.38 91 LEU A O 1
ATOM 6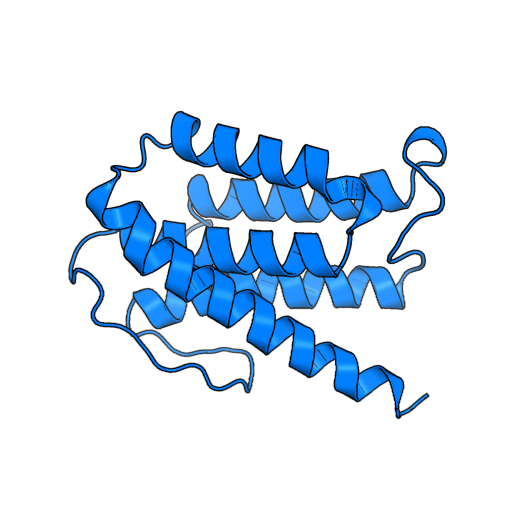66 N N . LEU A 1 92 ? 5.099 -1.324 -1.054 1.00 98.50 92 LEU A N 1
ATOM 667 C CA . LEU A 1 92 ? 5.396 -1.056 -2.462 1.00 98.50 92 LEU A CA 1
ATOM 668 C C . LEU A 1 92 ? 6.633 -0.165 -2.623 1.00 98.50 92 LEU A C 1
ATOM 670 O O . LEU A 1 92 ? 7.426 -0.439 -3.519 1.00 98.50 92 LEU A O 1
ATOM 674 N N . LEU A 1 93 ? 6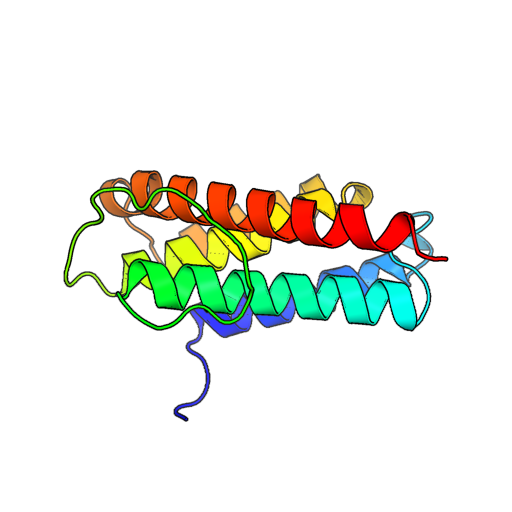.848 0.830 -1.755 1.00 98.25 93 LEU A N 1
ATOM 675 C CA . LEU A 1 93 ? 8.068 1.650 -1.766 1.00 98.25 93 LEU A CA 1
ATOM 676 C C . LEU A 1 93 ? 9.324 0.798 -1.551 1.00 98.25 93 LEU A C 1
ATOM 678 O O . LEU A 1 93 ? 10.315 0.978 -2.257 1.00 98.25 93 LEU A O 1
ATOM 682 N N . HIS A 1 94 ? 9.263 -0.182 -0.645 1.00 97.06 94 HIS A N 1
ATOM 683 C CA . HIS A 1 94 ? 10.373 -1.112 -0.422 1.00 97.06 94 HIS A CA 1
ATOM 684 C C . HIS A 1 94 ? 10.597 -2.091 -1.577 1.00 97.06 94 HIS A C 1
ATOM 686 O O . HIS A 1 94 ? 11.729 -2.497 -1.845 1.00 97.06 94 HIS A O 1
ATOM 692 N N . ARG A 1 95 ? 9.524 -2.549 -2.232 1.00 95.50 95 ARG A N 1
ATOM 693 C CA . ARG A 1 95 ? 9.609 -3.562 -3.300 1.00 95.50 95 ARG A CA 1
ATOM 694 C C . ARG A 1 95 ? 9.891 -2.965 -4.674 1.00 95.50 95 ARG A C 1
ATOM 696 O O . ARG A 1 95 ? 10.531 -3.643 -5.473 1.00 95.50 95 ARG A O 1
ATOM 703 N N . TYR A 1 96 ? 9.456 -1.734 -4.920 1.00 96.06 96 TYR A N 1
ATOM 704 C CA . TYR A 1 96 ? 9.590 -1.018 -6.187 1.00 96.06 96 TYR A CA 1
ATOM 705 C C . TYR A 1 96 ? 10.222 0.374 -5.984 1.00 96.06 96 TYR A C 1
ATOM 707 O O . TYR A 1 96 ? 9.599 1.391 -6.318 1.00 96.06 96 TYR A O 1
ATOM 715 N N . PRO A 1 97 ? 11.443 0.467 -5.421 1.00 95.69 97 PRO A N 1
ATOM 716 C CA . PRO A 1 97 ? 12.087 1.748 -5.129 1.00 95.69 97 PRO A CA 1
ATOM 717 C C . PRO A 1 97 ? 12.272 2.635 -6.371 1.00 95.69 97 PRO A C 1
ATOM 719 O O . PRO A 1 97 ? 12.171 3.864 -6.260 1.00 95.69 97 PRO A O 1
ATOM 722 N N . ALA A 1 98 ? 12.461 2.050 -7.563 1.00 94.81 98 ALA A N 1
ATOM 723 C CA . ALA A 1 98 ? 12.561 2.806 -8.815 1.00 94.81 98 ALA A CA 1
ATOM 724 C C . ALA A 1 98 ? 11.258 3.557 -9.162 1.00 94.81 98 ALA A C 1
ATOM 726 O O . ALA A 1 98 ? 11.266 4.504 -9.948 1.00 94.81 98 ALA A O 1
ATOM 727 N N . GLN A 1 99 ? 10.134 3.161 -8.556 1.00 96.19 99 GLN A N 1
ATOM 728 C CA . GLN A 1 99 ? 8.805 3.735 -8.765 1.00 96.19 99 GLN A CA 1
ATOM 729 C C . GLN A 1 99 ? 8.349 4.658 -7.621 1.00 96.19 99 GLN A C 1
ATOM 731 O O . GLN A 1 99 ? 7.211 5.129 -7.640 1.00 96.19 99 GLN A O 1
ATOM 736 N N . SER A 1 100 ? 9.217 4.961 -6.651 1.00 96.44 100 SER A N 1
ATOM 737 C CA . SER A 1 100 ? 8.892 5.751 -5.450 1.00 96.44 100 SER A CA 1
ATOM 738 C C . SER A 1 100 ? 8.193 7.082 -5.740 1.00 96.44 100 SER A C 1
ATOM 740 O O . SER A 1 100 ? 7.181 7.395 -5.118 1.00 96.44 100 SER A O 1
ATOM 742 N N . ALA A 1 101 ? 8.658 7.841 -6.736 1.00 96.69 101 ALA A N 1
ATOM 743 C CA . ALA A 1 101 ? 8.018 9.098 -7.128 1.00 96.69 101 ALA A CA 1
ATOM 744 C C . ALA A 1 101 ? 6.557 8.899 -7.575 1.00 96.69 101 ALA A C 1
ATOM 746 O O . ALA A 1 101 ? 5.682 9.685 -7.218 1.00 96.69 101 ALA A O 1
ATOM 747 N N . ALA A 1 102 ? 6.274 7.831 -8.326 1.00 96.81 102 ALA A N 1
ATOM 748 C CA . ALA A 1 102 ? 4.922 7.514 -8.775 1.00 96.81 102 ALA A CA 1
ATOM 749 C C . ALA A 1 102 ? 4.029 7.010 -7.634 1.00 96.81 102 ALA A C 1
ATOM 751 O O . ALA A 1 102 ? 2.855 7.367 -7.583 1.00 96.81 102 ALA A O 1
ATOM 752 N N . LEU A 1 103 ? 4.590 6.220 -6.718 1.00 98.31 103 LEU A N 1
ATOM 753 C CA . LEU A 1 103 ? 3.891 5.718 -5.535 1.00 98.31 103 LEU A CA 1
ATOM 754 C C . LEU A 1 103 ? 3.505 6.857 -4.583 1.00 98.31 103 LEU A C 1
ATOM 756 O O . LEU A 1 103 ? 2.345 6.946 -4.187 1.00 98.31 103 LEU A O 1
ATOM 760 N N . ASN A 1 104 ? 4.420 7.797 -4.332 1.00 98.31 104 ASN A N 1
ATOM 761 C CA . ASN A 1 104 ? 4.132 8.987 -3.530 1.00 98.31 104 ASN A CA 1
ATOM 762 C C . ASN A 1 104 ? 3.035 9.857 -4.169 1.00 98.31 104 ASN A C 1
ATOM 764 O O . ASN A 1 104 ? 2.118 10.297 -3.481 1.00 98.31 104 ASN A O 1
ATOM 768 N N . MET A 1 105 ? 3.053 10.036 -5.497 1.00 98.25 105 MET A N 1
ATOM 769 C CA . MET A 1 105 ? 1.954 10.719 -6.196 1.00 98.25 105 MET A CA 1
ATOM 770 C C . MET A 1 105 ? 0.621 9.966 -6.072 1.00 98.25 105 MET A C 1
ATOM 772 O O . MET A 1 105 ? -0.428 10.597 -5.948 1.00 98.25 105 MET A O 1
ATOM 776 N N . ALA A 1 106 ? 0.638 8.629 -6.102 1.00 98.38 106 ALA A N 1
ATOM 777 C CA . ALA A 1 106 ? -0.563 7.819 -5.912 1.00 98.38 106 ALA A CA 1
ATOM 778 C C . ALA A 1 106 ? -1.129 7.962 -4.490 1.00 98.38 106 ALA A C 1
ATOM 780 O O . ALA A 1 106 ? -2.347 8.058 -4.343 1.00 98.38 106 ALA A O 1
ATOM 781 N N . TRP A 1 107 ? -0.269 8.039 -3.467 1.00 97.81 107 TRP A N 1
ATOM 782 C CA . TRP A 1 107 ? -0.666 8.342 -2.089 1.00 97.81 107 TRP A CA 1
ATOM 783 C C . TRP A 1 107 ? -1.367 9.702 -1.991 1.00 97.81 107 TRP A C 1
ATOM 785 O O . TRP A 1 107 ? -2.512 9.774 -1.542 1.00 97.81 107 TRP A O 1
ATOM 795 N N . ASP A 1 108 ? -0.730 10.764 -2.493 1.00 96.88 108 ASP A N 1
ATOM 796 C CA . ASP A 1 108 ? -1.293 12.119 -2.468 1.00 96.88 108 ASP A CA 1
ATOM 797 C C . ASP A 1 108 ? -2.629 12.202 -3.215 1.00 96.88 108 ASP A C 1
ATOM 799 O O . ASP A 1 108 ? -3.575 12.857 -2.766 1.00 96.88 108 ASP A O 1
ATOM 803 N N . PHE A 1 109 ? -2.723 11.526 -4.363 1.00 97.62 109 PHE A N 1
ATOM 804 C CA . PHE A 1 109 ? -3.955 11.458 -5.136 1.00 97.62 109 PHE A CA 1
ATOM 805 C C . PHE A 1 109 ? -5.054 10.701 -4.387 1.00 97.62 109 PHE A C 1
ATOM 807 O O . PHE A 1 109 ? -6.186 11.176 -4.348 1.00 97.62 109 PHE A O 1
ATOM 814 N N . TRP A 1 110 ? -4.737 9.570 -3.752 1.00 96.81 110 TRP A N 1
ATOM 815 C CA . TRP A 1 110 ? -5.691 8.789 -2.963 1.00 96.81 110 TRP A CA 1
ATOM 816 C C . TRP A 1 110 ? -6.256 9.591 -1.787 1.00 96.81 110 TRP A C 1
ATOM 818 O O . TRP A 1 110 ? -7.474 9.637 -1.608 1.00 96.81 110 TRP A O 1
ATOM 828 N N . VAL A 1 111 ? -5.390 10.277 -1.031 1.00 95.25 111 VAL A N 1
ATOM 829 C CA . VAL A 1 111 ? -5.789 11.131 0.102 1.00 95.25 111 VAL A CA 1
ATOM 830 C C . VAL A 1 111 ? -6.766 12.218 -0.353 1.00 95.25 111 VAL A C 1
ATOM 832 O O . VAL A 1 111 ? -7.794 12.430 0.291 1.00 95.25 111 VAL A O 1
ATOM 835 N N . ARG A 1 112 ? -6.481 12.874 -1.487 1.00 95.12 112 ARG A N 1
ATOM 836 C CA . ARG A 1 112 ? -7.352 13.912 -2.065 1.00 95.12 112 ARG A CA 1
ATOM 837 C C . ARG A 1 112 ? -8.660 13.341 -2.605 1.00 95.12 112 ARG A C 1
ATOM 839 O O . ARG A 1 112 ? -9.712 13.919 -2.363 1.00 95.12 112 ARG A O 1
ATOM 846 N N . LEU A 1 113 ? -8.599 12.225 -3.329 1.00 96.19 113 LEU A N 1
ATOM 847 C CA . LEU A 1 113 ? -9.754 11.604 -3.981 1.00 96.19 113 LEU A CA 1
ATOM 848 C C . LEU A 1 113 ? -10.811 11.130 -2.976 1.00 96.19 113 LEU A C 1
ATOM 850 O O . LEU A 1 113 ? -12.000 11.160 -3.284 1.00 96.19 113 LEU A O 1
ATOM 854 N N . PHE A 1 114 ? -10.381 10.670 -1.800 1.00 94.38 114 PHE A N 1
ATOM 855 C CA . PHE A 1 114 ? -11.265 10.143 -0.758 1.00 94.38 114 PHE A CA 1
ATOM 856 C C . PHE A 1 114 ? -11.453 11.090 0.433 1.00 94.38 114 PHE A C 1
ATOM 858 O O . PHE A 1 114 ? -12.035 10.672 1.431 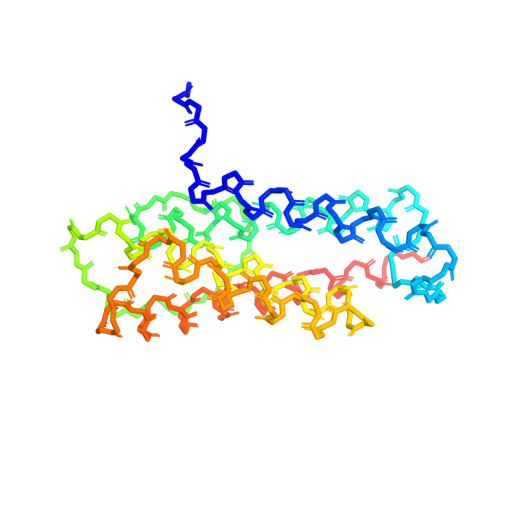1.00 94.38 114 PHE A O 1
ATOM 865 N N . GLU A 1 115 ? -10.991 12.340 0.320 1.00 93.62 115 GLU A N 1
ATOM 866 C CA . GLU A 1 115 ? -11.206 13.412 1.305 1.00 93.62 115 GLU A CA 1
ATOM 867 C C . GLU A 1 115 ? -10.825 13.005 2.744 1.00 93.62 115 GLU A C 1
ATOM 869 O O . GLU A 1 115 ? -11.544 13.271 3.707 1.00 93.62 115 GLU A O 1
ATOM 874 N N . ILE A 1 116 ? -9.681 12.329 2.900 1.00 90.06 116 ILE A N 1
ATOM 875 C CA . ILE A 1 116 ? -9.247 11.795 4.197 1.00 90.06 116 ILE A CA 1
ATOM 876 C C . ILE A 1 116 ? -8.881 12.946 5.155 1.00 90.06 116 ILE A C 1
ATOM 878 O O . ILE A 1 116 ? -7.992 13.743 4.843 1.00 90.06 116 ILE A O 1
ATOM 882 N N . PRO A 1 117 ? -9.506 13.047 6.344 1.00 84.81 117 PRO A N 1
ATOM 883 C CA . PRO A 1 117 ? -9.262 14.157 7.256 1.00 84.81 117 PRO A CA 1
ATOM 884 C C . PRO A 1 117 ? -7.961 13.979 8.060 1.00 84.81 117 PRO A C 1
ATOM 886 O O . PRO A 1 117 ? -7.635 12.898 8.557 1.00 84.81 117 PRO A O 1
ATOM 889 N N . LEU A 1 118 ? -7.246 15.092 8.253 1.00 76.88 118 LEU A N 1
ATOM 890 C CA . LEU A 1 118 ? -5.901 15.142 8.838 1.00 76.88 118 LEU A CA 1
ATOM 891 C C . LEU A 1 118 ? -5.740 14.550 10.259 1.00 76.88 118 LEU A C 1
ATOM 893 O O . LEU A 1 118 ? -4.699 13.938 10.484 1.00 76.88 118 LEU A O 1
ATOM 897 N N . PRO A 1 119 ? -6.689 14.626 11.220 1.00 76.25 119 PRO A N 1
ATOM 898 C CA . PRO A 1 119 ? -6.465 13.987 12.523 1.00 76.25 119 PRO A CA 1
ATOM 899 C C . PRO A 1 119 ? -6.543 12.453 12.473 1.00 76.25 119 PRO A C 1
ATOM 901 O O . PRO A 1 119 ? -5.904 11.788 13.285 1.00 76.25 119 PRO A O 1
ATOM 904 N N . LEU A 1 120 ? -7.291 11.876 11.526 1.00 71.06 120 LEU A N 1
ATOM 905 C CA . LEU A 1 120 ? -7.351 10.420 11.344 1.00 71.06 120 LEU A CA 1
ATOM 906 C C . LEU A 1 120 ? -6.147 9.892 10.574 1.00 71.06 120 LEU A C 1
ATOM 908 O O . LEU A 1 120 ? -5.741 8.750 10.782 1.00 71.06 120 LEU A O 1
ATOM 912 N N . MET A 1 121 ? -5.612 10.723 9.675 1.00 81.19 121 MET A N 1
ATOM 913 C CA . MET A 1 121 ? -4.524 10.352 8.788 1.00 81.19 121 MET A CA 1
ATOM 914 C C . MET A 1 121 ? -3.278 9.984 9.591 1.00 81.19 121 MET A C 1
ATOM 916 O O . MET A 1 121 ? -2.829 8.855 9.481 1.00 81.19 121 MET A O 1
ATOM 920 N N . TYR A 1 122 ? -2.781 10.857 10.476 1.00 87.12 122 TYR A N 1
ATOM 921 C CA . TYR A 1 122 ? -1.475 10.639 11.114 1.00 87.12 122 TYR A CA 1
ATOM 922 C C . TYR A 1 122 ? -1.348 9.324 11.907 1.00 87.12 122 TYR A C 1
ATOM 924 O O . TYR A 1 122 ? -0.428 8.562 11.612 1.00 87.12 122 TYR A O 1
ATOM 932 N N . PRO A 1 123 ? -2.234 8.983 12.869 1.00 91.88 123 PRO A N 1
ATOM 933 C CA . PRO A 1 123 ? -2.040 7.772 13.669 1.00 91.88 123 PRO A CA 1
ATOM 934 C C . PRO A 1 123 ? -2.239 6.491 12.851 1.00 91.88 123 PRO A C 1
ATOM 936 O O . PRO A 1 123 ? -1.488 5.528 13.008 1.00 91.88 123 PRO A O 1
ATOM 939 N N . ALA A 1 124 ? -3.243 6.478 11.968 1.00 93.69 124 ALA A N 1
ATOM 940 C CA . ALA A 1 124 ? -3.543 5.322 11.131 1.00 93.69 124 ALA A CA 1
ATOM 941 C C . ALA A 1 124 ? -2.484 5.120 10.040 1.00 93.69 124 ALA A C 1
ATOM 943 O O . ALA A 1 124 ? -2.099 3.988 9.761 1.00 93.69 124 ALA A O 1
ATOM 944 N N . GLU A 1 125 ? -1.986 6.208 9.455 1.00 95.38 125 GLU A N 1
ATOM 945 C CA . GLU A 1 125 ? -0.915 6.188 8.464 1.00 95.38 125 GLU A CA 1
ATOM 946 C C . GLU A 1 125 ? 0.372 5.660 9.086 1.00 95.38 125 GLU A C 1
ATOM 948 O O . GLU A 1 125 ? 0.935 4.699 8.568 1.00 95.38 125 GLU A O 1
ATOM 953 N N . SER A 1 126 ? 0.813 6.224 10.218 1.00 95.44 126 SER A N 1
ATOM 954 C CA . 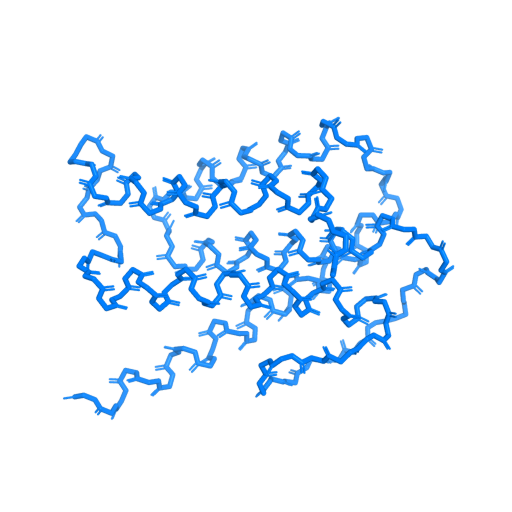SER A 1 126 ? 2.009 5.741 10.915 1.00 95.44 126 SER A CA 1
ATOM 955 C C . SER A 1 126 ? 1.897 4.258 11.258 1.00 95.44 126 SER A C 1
ATOM 957 O O . SER A 1 126 ? 2.840 3.506 11.019 1.00 95.44 126 SER A O 1
ATOM 959 N N . TYR A 1 127 ? 0.736 3.815 11.751 1.00 95.88 127 TYR A N 1
ATOM 960 C CA . TYR A 1 127 ? 0.517 2.401 12.043 1.00 95.88 127 TYR A CA 1
ATOM 961 C C . TYR A 1 127 ? 0.609 1.520 10.796 1.00 95.88 127 TYR A C 1
ATOM 963 O O . TYR A 1 127 ? 1.285 0.493 10.809 1.00 95.88 127 TYR A O 1
ATOM 971 N N . GLY A 1 128 ? -0.035 1.935 9.704 1.00 97.25 128 GLY A N 1
ATOM 972 C CA . GLY A 1 128 ? 0.037 1.226 8.435 1.00 97.25 128 GLY A CA 1
ATOM 973 C C . GLY A 1 128 ? 1.470 1.113 7.920 1.00 97.25 128 GLY A C 1
ATOM 974 O O . GLY A 1 128 ? 1.898 0.018 7.568 1.00 97.25 128 GLY A O 1
ATOM 975 N N . ARG A 1 129 ? 2.254 2.196 7.955 1.00 97.88 129 ARG A N 1
ATOM 976 C CA . ARG A 1 129 ? 3.668 2.166 7.537 1.00 97.88 129 ARG A CA 1
ATOM 977 C C . ARG A 1 129 ? 4.488 1.166 8.355 1.00 97.88 129 ARG A C 1
ATOM 979 O O . ARG A 1 129 ? 5.163 0.325 7.773 1.00 97.88 129 ARG A O 1
ATOM 986 N N . MET A 1 130 ? 4.318 1.145 9.680 1.00 97.69 130 MET A N 1
ATOM 987 C CA . MET A 1 130 ? 4.974 0.149 10.543 1.00 97.69 130 MET A CA 1
ATOM 988 C C . MET A 1 130 ? 4.615 -1.297 10.162 1.00 97.69 130 MET A C 1
ATOM 990 O O . MET A 1 130 ? 5.465 -2.185 10.223 1.00 97.69 130 MET A O 1
ATOM 994 N N . ILE A 1 131 ? 3.365 -1.552 9.763 1.00 97.81 131 ILE A N 1
ATOM 995 C CA . ILE A 1 131 ? 2.932 -2.865 9.258 1.00 97.81 131 ILE A CA 1
ATOM 996 C C . ILE A 1 131 ? 3.619 -3.195 7.928 1.00 97.81 131 ILE A C 1
ATOM 998 O O . ILE A 1 131 ? 4.116 -4.309 7.758 1.00 97.81 131 ILE A O 1
ATOM 1002 N N . GLY A 1 132 ? 3.670 -2.240 6.995 1.00 97.75 132 GLY A N 1
ATOM 1003 C CA . GLY A 1 132 ? 4.357 -2.405 5.713 1.00 97.75 132 GLY A CA 1
ATOM 1004 C C . GLY A 1 132 ? 5.839 -2.749 5.885 1.00 97.75 132 GLY A C 1
ATOM 1005 O O . GLY A 1 132 ? 6.318 -3.705 5.269 1.00 97.75 132 GLY A O 1
ATOM 1006 N N . ASP A 1 133 ? 6.529 -2.055 6.792 1.00 97.38 133 ASP A N 1
ATOM 1007 C CA . ASP A 1 133 ? 7.913 -2.344 7.181 1.00 97.38 133 ASP A CA 1
ATOM 1008 C C . ASP A 1 133 ? 8.058 -3.758 7.756 1.00 97.38 133 ASP A C 1
ATOM 1010 O O . ASP A 1 133 ? 8.908 -4.539 7.319 1.00 97.38 133 ASP A O 1
ATOM 1014 N N . ALA A 1 134 ? 7.203 -4.131 8.712 1.00 96.31 134 ALA A N 1
ATOM 1015 C CA . ALA A 1 134 ? 7.259 -5.443 9.350 1.00 96.31 134 ALA A CA 1
ATOM 1016 C C . ALA A 1 134 ? 7.049 -6.583 8.340 1.00 96.31 134 ALA A C 1
ATOM 1018 O O . ALA A 1 134 ? 7.777 -7.578 8.356 1.00 96.31 134 ALA A O 1
ATOM 1019 N N . ILE A 1 135 ? 6.101 -6.428 7.414 1.00 96.38 135 ILE A N 1
ATOM 1020 C CA . ILE A 1 135 ? 5.874 -7.402 6.343 1.00 96.38 135 ILE A CA 1
ATOM 1021 C C . ILE A 1 135 ? 7.054 -7.414 5.368 1.00 96.38 135 ILE A C 1
ATOM 1023 O O . ILE A 1 135 ? 7.461 -8.488 4.924 1.00 96.38 135 ILE A O 1
ATOM 1027 N N . HIS A 1 136 ? 7.648 -6.262 5.042 1.00 95.31 136 HIS A N 1
ATOM 1028 C CA . HIS A 1 136 ? 8.848 -6.222 4.209 1.00 95.31 136 HIS A CA 1
ATOM 1029 C C . HIS A 1 136 ? 9.965 -7.093 4.799 1.00 95.31 136 HIS A C 1
ATOM 1031 O O . HIS A 1 136 ? 10.539 -7.908 4.063 1.00 95.31 136 HIS A O 1
ATOM 1037 N N . LEU A 1 137 ? 10.199 -6.983 6.113 1.00 93.75 137 LEU A N 1
ATOM 1038 C CA . LEU A 1 137 ? 11.194 -7.767 6.849 1.00 93.75 137 LEU A CA 1
ATOM 1039 C C . LEU A 1 137 ? 10.934 -9.277 6.776 1.00 93.75 137 LEU A C 1
ATOM 1041 O O . LEU A 1 137 ? 11.890 -10.021 6.557 1.00 93.75 137 LEU A O 1
ATOM 1045 N N . LEU A 1 138 ? 9.673 -9.732 6.848 1.00 90.12 138 LEU A N 1
ATOM 1046 C CA . LEU A 1 138 ? 9.338 -11.152 6.624 1.00 90.12 138 LEU A CA 1
ATOM 1047 C C . LEU A 1 138 ? 9.881 -11.641 5.276 1.00 90.12 138 LEU A C 1
ATOM 1049 O O . LEU A 1 138 ? 10.428 -12.733 5.166 1.00 90.12 138 LEU A O 1
ATOM 1053 N N . GLY A 1 139 ? 9.784 -10.802 4.243 1.00 82.56 139 GLY A N 1
ATOM 1054 C CA . GLY A 1 139 ? 10.275 -11.154 2.917 1.00 82.56 139 GLY A CA 1
ATOM 1055 C C . GLY A 1 139 ? 11.786 -10.973 2.710 1.00 82.56 139 GLY A C 1
ATOM 1056 O O . GLY A 1 139 ? 12.307 -11.336 1.653 1.00 82.56 139 GLY A O 1
ATOM 1057 N N . ILE A 1 140 ? 12.527 -10.410 3.662 1.00 79.94 140 ILE A N 1
ATOM 1058 C CA . ILE A 1 140 ? 13.996 -10.442 3.596 1.00 79.94 140 ILE A CA 1
ATOM 1059 C C . ILE A 1 140 ? 14.493 -11.844 3.965 1.00 79.94 140 ILE A C 1
ATOM 1061 O O . ILE A 1 140 ? 15.394 -12.361 3.303 1.00 79.94 140 ILE A O 1
ATOM 1065 N N . SER A 1 141 ? 13.860 -12.487 4.949 1.00 60.59 1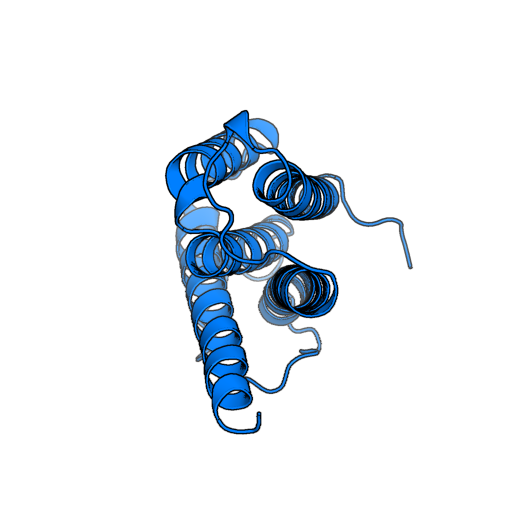41 SER A N 1
ATOM 1066 C CA . SER A 1 141 ? 14.249 -13.808 5.452 1.00 60.59 141 SER A CA 1
ATOM 1067 C C . SER A 1 141 ? 14.233 -14.904 4.379 1.00 60.59 141 SER A C 1
ATOM 1069 O O . SER A 1 141 ? 15.126 -15.747 4.373 1.00 60.59 141 SER A O 1
ATOM 1071 N N . ASP A 1 142 ? 13.322 -14.861 3.399 1.00 55.38 142 ASP A N 1
ATOM 1072 C CA . ASP A 1 142 ? 13.283 -15.926 2.379 1.00 55.38 142 ASP A CA 1
ATOM 1073 C C . ASP A 1 142 ? 14.416 -15.840 1.334 1.00 55.38 142 ASP A C 1
ATOM 1075 O O . ASP A 1 142 ? 14.591 -16.778 0.562 1.00 55.38 142 ASP A O 1
ATOM 1079 N N . ARG A 1 143 ? 15.210 -14.752 1.269 1.00 50.78 143 ARG A N 1
ATOM 1080 C CA . ARG A 1 143 ? 16.415 -14.718 0.401 1.00 50.78 143 ARG A CA 1
ATOM 1081 C C . ARG A 1 143 ? 17.519 -15.665 0.884 1.00 50.78 143 ARG A C 1
ATOM 1083 O O . ARG A 1 143 ? 18.431 -15.934 0.116 1.00 50.78 143 ARG A O 1
ATOM 1090 N N . GLN A 1 144 ? 17.460 -16.140 2.128 1.00 42.41 144 GLN A N 1
ATOM 1091 C CA . GLN A 1 144 ? 18.475 -17.025 2.710 1.00 42.41 144 GLN A CA 1
ATOM 1092 C C . GLN A 1 144 ? 18.205 -18.522 2.474 1.00 42.41 144 GLN A C 1
ATOM 1094 O O . GLN A 1 144 ? 18.978 -19.352 2.944 1.00 42.41 144 GLN A O 1
ATOM 1099 N N . LEU A 1 145 ? 17.124 -18.877 1.769 1.00 45.22 145 LEU A N 1
ATOM 1100 C CA . LEU A 1 145 ? 16.702 -20.267 1.536 1.00 45.22 145 LEU A CA 1
ATOM 1101 C C . LEU A 1 145 ? 16.790 -20.712 0.062 1.00 45.22 145 LEU A C 1
ATOM 1103 O O . LEU A 1 145 ? 16.297 -21.790 -0.269 1.00 45.22 145 LEU A O 1
ATOM 1107 N N . GLY A 1 146 ? 17.387 -19.900 -0.816 1.00 39.25 146 GLY A N 1
ATOM 1108 C CA . GLY A 1 146 ? 17.673 -20.241 -2.217 1.00 39.25 146 GLY A CA 1
ATOM 1109 C C . GLY A 1 146 ? 19.168 -20.272 -2.482 1.00 39.25 146 GLY A C 1
ATOM 1110 O O . GLY A 1 146 ? 19.573 -21.068 -3.354 1.00 39.25 146 GLY A O 1
#

Foldseek 3Di:
DPDDDPLLVLLLVVLVVLLVLQPDVVLHVHQQDDDPSSVVLSVLLNLLLVQLLQVLQVHDRDDPFDDDQDDADPPDNVLSSLLSLLLSLLLSCVRRVSCNVVSVVSVVCSCVVVVPDDVSNVNSNVNSNRSNVRSSVVVVVVVVVD

Secondary structure (DSSP, 8-state):
-PPPPHHHHHHHHHHHHHHHHHT-GGG-S-SS-SHHHHHHHHHHHHHHHHHHHHHHTT---SS----PPP-PPTT-HHHHHHHHHHHHHHHHHHH-GGGHHHHHHHHHHHHHHTT--HHHHHHHHHHHHHHHHHHHHHHHHGGGG-

InterPro domains:
  IPR036938 Phosphatidic acid phosphatase type 2/haloperoxidase superfamily [SSF48317] (6-109)

Sequence (146 aa):
MPAASKQMRFWVDVALESVRRDHTPSFGSGDQRGPFLTARALGMALGALHDGYALAGCGTQLLPFSVAAPALPVGDPNTRYVAGAAACHELLLHRYPAQSAALNMAWDFWVRLFEIPLPLMYPAESYGRMIGDAIHLLGISDRQLG

pLDDT: mean 89.99, std 12.58, range [37.0, 98.69]